Protein AF-Q224D8-F1 (afdb_monomer_lite)

Foldseek 3Di:
DCLCALVNLLVVLVVLLVQQPDQEDADACAQNNNPPNSVVSNVVSVVNNVNHPYDHDHDHHD

Organism: Tetrahymena thermophila (strain SB210) (NCBI:txid312017)

Structure (mmCIF, N/CA/C/O backbone):
data_AF-Q224D8-F1
#
_entry.id   AF-Q224D8-F1
#
loop_
_atom_site.group_PDB
_atom_site.id
_atom_site.type_symbol
_atom_site.label_atom_id
_atom_site.label_alt_id
_atom_site.label_comp_id
_atom_site.label_asym_id
_atom_site.label_entity_id
_atom_site.label_seq_id
_atom_site.pdbx_PDB_ins_code
_atom_site.Cartn_x
_atom_site.Cartn_y
_atom_site.Cartn_z
_atom_site.occupancy
_atom_site.B_iso_or_equiv
_atom_site.auth_seq_id
_atom_site.auth_comp_id
_atom_site.auth_asym_id
_atom_site.auth_atom_id
_atom_site.pdbx_PDB_model_num
ATOM 1 N N . GLY A 1 1 ? 3.078 9.142 -10.629 1.00 61.56 1 GLY A N 1
ATOM 2 C CA . GLY A 1 1 ? 3.917 8.208 -9.870 1.00 61.56 1 GLY A CA 1
ATOM 3 C C . GLY A 1 1 ? 4.996 8.903 -9.081 1.00 61.56 1 GLY A C 1
ATOM 4 O O . GLY A 1 1 ? 5.626 9.802 -9.619 1.00 61.56 1 GLY A O 1
ATOM 5 N N . ASN A 1 2 ? 5.203 8.486 -7.830 1.00 81.50 2 ASN A N 1
ATOM 6 C CA . ASN A 1 2 ? 6.290 8.955 -6.959 1.00 81.50 2 ASN A CA 1
ATOM 7 C C . ASN A 1 2 ? 7.427 7.924 -6.831 1.00 81.50 2 ASN A C 1
ATOM 9 O O . ASN A 1 2 ? 8.235 8.030 -5.916 1.00 81.50 2 ASN A O 1
ATOM 13 N N . GLU A 1 3 ? 7.450 6.897 -7.690 1.00 86.56 3 GLU A N 1
ATOM 14 C CA . GLU A 1 3 ? 8.460 5.824 -7.676 1.00 86.56 3 GLU A CA 1
ATOM 15 C C . GLU A 1 3 ? 8.646 5.152 -6.301 1.00 86.56 3 GLU A C 1
ATOM 17 O O . GLU A 1 3 ? 9.749 4.768 -5.923 1.00 86.56 3 GLU A O 1
ATOM 22 N N . ILE A 1 4 ? 7.556 4.976 -5.543 1.00 95.62 4 ILE A N 1
ATOM 23 C CA . ILE A 1 4 ? 7.584 4.335 -4.214 1.00 95.62 4 ILE A CA 1
ATOM 24 C C . ILE A 1 4 ? 8.265 2.958 -4.282 1.00 95.62 4 ILE A C 1
ATOM 26 O O . ILE A 1 4 ? 9.003 2.576 -3.370 1.00 95.62 4 ILE A O 1
ATOM 30 N N . GLY A 1 5 ? 8.019 2.210 -5.359 1.00 96.38 5 GLY A N 1
ATOM 31 C CA . GLY A 1 5 ? 8.600 0.893 -5.562 1.00 96.38 5 GLY A CA 1
ATOM 32 C C . GLY A 1 5 ? 8.081 -0.151 -4.568 1.00 96.38 5 GLY A C 1
ATOM 33 O O . GLY A 1 5 ? 7.302 0.133 -3.653 1.00 96.38 5 GLY A O 1
ATOM 34 N N . ALA A 1 6 ? 8.525 -1.396 -4.741 1.00 97.12 6 ALA A N 1
ATOM 35 C CA . ALA A 1 6 ? 8.118 -2.500 -3.870 1.00 97.12 6 ALA A CA 1
ATOM 36 C C . ALA A 1 6 ? 8.523 -2.271 -2.400 1.00 97.12 6 ALA A C 1
ATOM 38 O O . ALA A 1 6 ? 7.729 -2.519 -1.491 1.00 97.12 6 ALA A O 1
ATOM 39 N N . GLU A 1 7 ? 9.728 -1.743 -2.153 1.00 97.25 7 GLU A N 1
ATOM 40 C CA . GLU A 1 7 ? 10.214 -1.517 -0.787 1.00 97.25 7 GLU A CA 1
ATOM 41 C C . GLU A 1 7 ? 9.477 -0.359 -0.101 1.00 97.25 7 GLU A C 1
ATOM 43 O O . GLU A 1 7 ? 9.155 -0.451 1.084 1.00 97.25 7 GLU A O 1
ATOM 48 N N . GLY A 1 8 ? 9.130 0.710 -0.824 1.00 97.19 8 GLY A N 1
ATOM 49 C CA . GLY A 1 8 ? 8.303 1.775 -0.262 1.00 97.19 8 GLY A CA 1
ATOM 50 C C . GLY A 1 8 ? 6.892 1.282 0.077 1.00 97.19 8 GLY A C 1
ATOM 51 O O . GLY A 1 8 ? 6.383 1.577 1.158 1.00 97.19 8 GLY A O 1
ATOM 52 N N . ALA A 1 9 ? 6.288 0.442 -0.771 1.00 98.00 9 ALA A N 1
ATOM 53 C CA . ALA A 1 9 ? 4.988 -0.1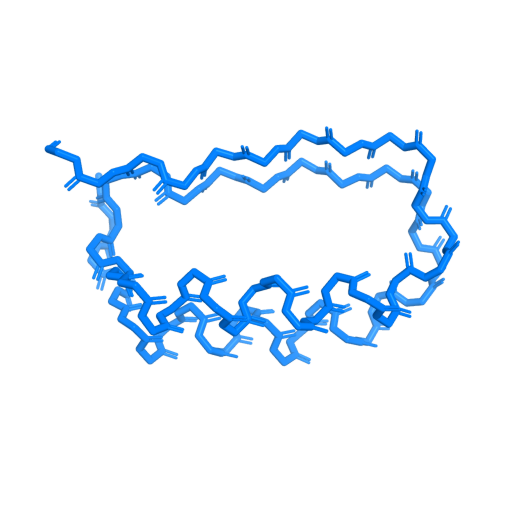68 -0.487 1.00 98.00 9 ALA A CA 1
ATOM 54 C C . ALA A 1 9 ? 5.030 -1.075 0.751 1.00 98.00 9 ALA A C 1
ATOM 56 O O . ALA A 1 9 ? 4.102 -1.065 1.557 1.00 98.00 9 ALA A O 1
ATOM 57 N N . LYS A 1 10 ? 6.138 -1.788 0.973 1.00 98.12 10 LYS A N 1
ATOM 58 C CA . LYS A 1 10 ? 6.372 -2.542 2.211 1.00 98.12 10 LYS A CA 1
ATOM 59 C C . LYS A 1 10 ? 6.443 -1.637 3.448 1.00 98.12 10 LYS A C 1
ATOM 61 O O . LYS A 1 10 ? 5.884 -1.988 4.484 1.00 98.12 10 LYS A O 1
ATOM 66 N N . HIS A 1 11 ? 7.060 -0.458 3.360 1.00 98.00 11 HIS A N 1
ATOM 67 C CA . HIS A 1 11 ? 7.061 0.512 4.466 1.00 98.00 11 HIS A CA 1
ATOM 68 C C . HIS A 1 11 ? 5.667 1.081 4.757 1.00 98.00 11 HIS A C 1
ATOM 70 O O . HIS A 1 11 ? 5.293 1.246 5.923 1.00 98.00 11 HIS A O 1
ATOM 76 N N . ILE A 1 12 ? 4.877 1.326 3.710 1.00 97.38 12 ILE A N 1
ATOM 77 C CA . ILE A 1 12 ? 3.469 1.712 3.845 1.00 97.38 12 ILE A CA 1
ATOM 78 C C . ILE A 1 12 ? 2.689 0.591 4.536 1.00 97.38 12 ILE A C 1
ATOM 80 O O . ILE A 1 12 ? 2.015 0.856 5.528 1.00 97.38 12 ILE A O 1
ATOM 84 N N . ALA A 1 13 ? 2.848 -0.660 4.093 1.00 97.62 13 ALA A N 1
ATOM 85 C CA . ALA A 1 13 ? 2.208 -1.824 4.700 1.00 97.62 13 ALA A CA 1
ATOM 86 C C . ALA A 1 13 ? 2.516 -1.931 6.201 1.00 97.62 13 ALA A C 1
ATOM 88 O O . ALA A 1 13 ? 1.597 -1.993 7.009 1.00 97.62 13 ALA A O 1
ATOM 89 N N . MET A 1 14 ? 3.792 -1.843 6.597 1.00 97.00 14 MET A N 1
ATOM 90 C CA . MET A 1 14 ? 4.195 -1.863 8.014 1.00 97.00 14 MET A CA 1
ATOM 91 C C . MET A 1 14 ? 3.558 -0.736 8.840 1.00 97.00 14 MET A C 1
ATOM 93 O O . MET A 1 14 ? 3.323 -0.895 10.039 1.00 97.00 14 MET A O 1
ATOM 97 N N . SER A 1 15 ? 3.288 0.412 8.218 1.00 95.88 15 SER A N 1
ATOM 98 C CA . SER A 1 15 ? 2.609 1.532 8.874 1.00 95.88 15 SER A CA 1
ATOM 99 C C . SER A 1 15 ? 1.109 1.267 9.027 1.00 95.88 15 SER A C 1
ATOM 101 O O . SER A 1 15 ? 0.561 1.539 10.095 1.00 95.88 15 SER A O 1
ATOM 103 N N . LEU A 1 16 ? 0.466 0.674 8.013 1.00 96.25 16 LEU A N 1
ATOM 104 C CA . LEU A 1 16 ? -0.950 0.289 8.054 1.00 96.25 16 LEU A CA 1
ATOM 105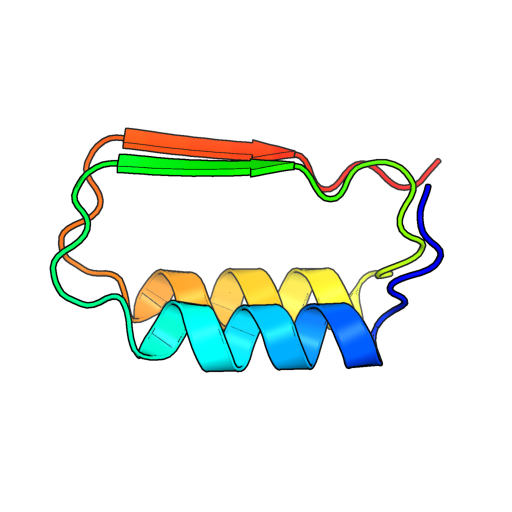 C C . LEU A 1 16 ? -1.248 -0.706 9.180 1.00 96.25 16 LEU A C 1
ATOM 107 O O . LEU A 1 16 ? -2.269 -0.568 9.845 1.00 96.25 16 LEU A O 1
ATOM 111 N N . GLU A 1 17 ? -0.335 -1.636 9.485 1.00 94.56 17 GLU A N 1
ATOM 112 C CA . GLU A 1 17 ? -0.524 -2.600 10.586 1.00 94.56 17 GLU A CA 1
ATOM 113 C C . GLU A 1 17 ? -0.735 -1.936 11.959 1.00 94.56 17 GLU A C 1
ATOM 115 O O . GLU A 1 17 ? -1.327 -2.530 12.862 1.00 94.56 17 GLU A O 1
ATOM 120 N N . LYS A 1 18 ? -0.251 -0.699 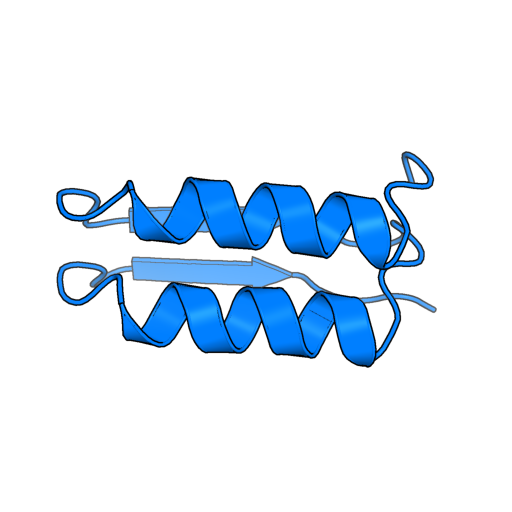12.131 1.00 92.81 18 LYS A N 1
ATOM 121 C CA . LYS A 1 18 ? -0.406 0.081 13.369 1.00 92.81 18 LYS A CA 1
ATOM 122 C C . LYS A 1 18 ? -1.736 0.833 13.425 1.00 92.81 18 LYS A C 1
ATOM 124 O O . LYS A 1 18 ? -2.136 1.300 14.492 1.00 92.81 18 LYS A O 1
ATOM 129 N N . CYS A 1 19 ? -2.443 0.947 12.305 1.00 90.94 19 CYS A N 1
ATOM 130 C CA . CYS A 1 19 ? -3.727 1.624 12.199 1.00 90.94 19 CYS A CA 1
ATOM 131 C C . CYS A 1 19 ? -4.874 0.679 12.593 1.00 90.94 19 CYS A C 1
ATOM 133 O O . CYS A 1 19 ? -5.706 0.312 11.771 1.00 90.94 19 CYS A O 1
ATOM 135 N N . GLN A 1 20 ? -4.939 0.280 13.865 1.00 89.69 20 GLN A N 1
ATOM 136 C CA . GLN A 1 20 ? -5.970 -0.658 14.340 1.00 89.69 20 GLN A CA 1
ATOM 137 C C . GLN A 1 20 ? -7.345 -0.008 14.543 1.00 89.69 20 GLN A C 1
ATOM 139 O O . GLN A 1 20 ? -8.355 -0.699 14.526 1.00 89.69 20 GLN A O 1
ATOM 144 N N . ASN A 1 21 ? -7.405 1.317 14.704 1.00 93.06 21 ASN A N 1
ATOM 145 C CA . ASN A 1 21 ? -8.640 2.037 15.045 1.00 93.06 21 ASN A CA 1
ATOM 146 C C . ASN A 1 21 ? -9.280 2.773 13.857 1.00 93.06 21 ASN A C 1
ATOM 148 O O . ASN A 1 21 ? -10.224 3.536 14.056 1.00 93.06 21 ASN A O 1
ATOM 152 N N . ILE A 1 22 ? -8.760 2.602 12.637 1.00 94.75 22 ILE A N 1
ATOM 153 C CA . ILE A 1 22 ? -9.347 3.252 11.461 1.00 94.75 22 ILE A CA 1
ATOM 154 C C . ILE A 1 22 ? -10.553 2.455 10.966 1.00 94.75 22 ILE A C 1
ATOM 156 O O . ILE A 1 22 ? -10.514 1.230 10.883 1.00 94.75 22 ILE A O 1
ATOM 160 N N . THR A 1 23 ? -11.621 3.170 10.624 1.00 97.25 23 THR A N 1
ATOM 161 C CA . THR A 1 23 ? -12.851 2.591 10.063 1.00 97.25 23 THR A CA 1
ATOM 162 C C . THR A 1 23 ? -12.982 2.835 8.565 1.00 97.25 23 THR A C 1
ATOM 164 O O . THR A 1 23 ? -13.684 2.104 7.873 1.00 97.25 23 THR A O 1
ATOM 167 N N . SER A 1 24 ? -12.272 3.835 8.042 1.00 97.62 24 SER A N 1
ATOM 168 C CA . SER A 1 24 ? -12.226 4.151 6.620 1.00 97.62 24 SER A CA 1
ATOM 169 C C . SER A 1 24 ? -10.782 4.309 6.169 1.00 97.62 24 SER A C 1
ATOM 171 O O . SER A 1 24 ? -10.002 5.009 6.819 1.00 97.62 24 SER A O 1
ATOM 173 N N . LEU A 1 25 ? -10.438 3.665 5.058 1.00 97.44 25 LEU A N 1
ATOM 174 C CA . LEU A 1 25 ? -9.136 3.772 4.418 1.00 97.44 25 LEU A CA 1
ATOM 175 C C . LEU A 1 25 ? -9.313 4.110 2.940 1.00 97.44 25 LEU A C 1
ATOM 177 O O . LEU A 1 25 ? -10.007 3.409 2.207 1.00 97.44 25 LEU A O 1
ATOM 181 N N . ASN A 1 26 ? -8.632 5.167 2.507 1.00 97.75 26 ASN A N 1
ATOM 182 C CA . ASN A 1 26 ? -8.434 5.487 1.102 1.00 97.75 26 ASN A CA 1
ATOM 183 C C . ASN A 1 26 ? -6.931 5.476 0.815 1.00 97.75 26 ASN A C 1
ATOM 185 O O . ASN A 1 26 ? -6.201 6.319 1.338 1.00 97.75 26 ASN A O 1
ATOM 189 N N . LEU A 1 27 ? -6.480 4.511 0.019 1.00 96.81 27 LEU A N 1
ATOM 190 C CA . LEU A 1 27 ? -5.081 4.329 -0.338 1.00 96.81 27 LEU A CA 1
ATOM 191 C C . LEU A 1 27 ? -4.940 4.268 -1.860 1.00 96.81 27 LEU A C 1
ATOM 193 O O . LEU A 1 27 ? -5.311 3.277 -2.490 1.00 96.81 27 LEU A O 1
ATOM 197 N N . ASN A 1 28 ? -4.375 5.331 -2.437 1.00 96.75 28 ASN A N 1
ATOM 198 C CA . ASN A 1 28 ? -4.044 5.394 -3.855 1.00 96.75 28 ASN A CA 1
ATOM 199 C C . ASN A 1 28 ? -2.528 5.256 -4.054 1.00 96.75 28 ASN A C 1
ATOM 201 O O . ASN A 1 28 ? -1.763 6.144 -3.675 1.00 96.75 28 ASN A O 1
ATOM 205 N N . LEU A 1 29 ? -2.118 4.137 -4.647 1.00 96.19 29 LEU A N 1
AT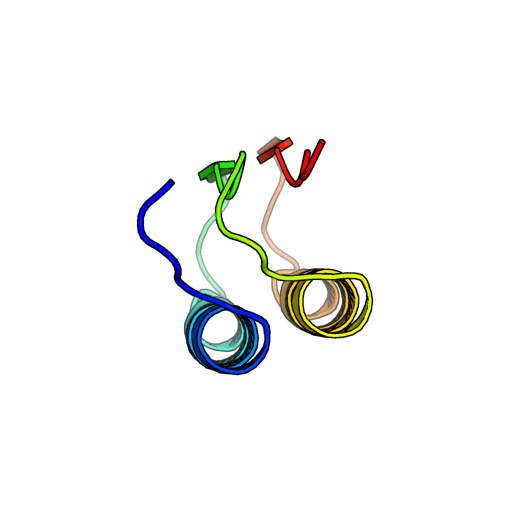OM 206 C CA . LEU A 1 29 ? -0.747 3.827 -5.052 1.00 96.19 29 LEU A CA 1
ATOM 207 C C . LEU A 1 29 ? -0.648 3.593 -6.566 1.00 96.19 29 LEU A C 1
ATOM 209 O O . LEU A 1 29 ? 0.258 2.897 -7.025 1.00 96.19 29 LEU A O 1
ATOM 213 N N . GLU A 1 30 ? -1.561 4.176 -7.338 1.00 95.81 30 GLU A N 1
ATOM 214 C CA . GLU A 1 30 ? -1.521 4.175 -8.799 1.00 95.81 30 GLU A CA 1
ATOM 215 C C . GLU A 1 30 ? -0.198 4.742 -9.326 1.00 95.81 30 GLU A C 1
ATOM 217 O O . GLU A 1 30 ? 0.323 5.732 -8.799 1.00 95.81 30 GLU A O 1
ATOM 222 N N . ASP A 1 31 ? 0.366 4.083 -10.334 1.00 94.69 31 ASP A N 1
ATOM 223 C CA . ASP A 1 31 ? 1.601 4.463 -11.027 1.00 94.69 31 ASP A CA 1
ATOM 224 C C . ASP A 1 31 ? 2.807 4.655 -10.097 1.00 94.69 31 ASP A C 1
ATOM 226 O O . ASP A 1 31 ? 3.638 5.540 -10.296 1.00 94.69 31 ASP A O 1
ATOM 230 N N . ASN A 1 32 ? 2.917 3.865 -9.031 1.00 96.88 32 ASN A N 1
ATOM 231 C CA . ASN A 1 32 ? 4.018 3.963 -8.068 1.00 96.88 32 ASN A CA 1
ATOM 232 C C . ASN A 1 32 ? 5.054 2.838 -8.190 1.00 96.88 32 ASN A C 1
ATOM 234 O O . ASN A 1 32 ? 5.934 2.719 -7.335 1.00 96.88 32 ASN A O 1
ATOM 238 N N . ASN A 1 33 ? 4.974 2.034 -9.252 1.00 95.69 33 ASN A N 1
ATOM 239 C CA . ASN A 1 33 ? 5.859 0.908 -9.545 1.00 95.69 33 ASN A CA 1
ATOM 240 C C . ASN A 1 33 ? 6.006 -0.069 -8.368 1.00 95.69 33 ASN A C 1
ATOM 242 O O . ASN A 1 33 ? 7.068 -0.656 -8.160 1.00 95.69 33 ASN A O 1
ATOM 246 N N . ILE A 1 34 ? 4.946 -0.263 -7.576 1.00 97.06 34 ILE A N 1
ATOM 247 C CA . ILE A 1 34 ? 5.027 -1.109 -6.372 1.00 97.06 34 ILE A CA 1
ATOM 248 C C . ILE A 1 34 ? 5.179 -2.600 -6.714 1.00 97.06 34 ILE A C 1
ATOM 250 O O . ILE A 1 34 ? 5.650 -3.386 -5.891 1.00 97.06 34 ILE A O 1
ATOM 254 N N . GLY A 1 35 ? 4.788 -2.987 -7.934 1.00 95.75 35 GLY A N 1
ATOM 255 C CA . GLY A 1 35 ? 4.831 -4.360 -8.425 1.00 95.75 35 GLY A CA 1
ATOM 256 C C . GLY A 1 35 ? 3.942 -5.328 -7.635 1.00 95.75 35 GLY A C 1
ATOM 257 O O . GLY A 1 35 ? 3.251 -4.962 -6.682 1.00 95.75 35 GLY A O 1
ATOM 258 N N . ALA A 1 36 ? 3.974 -6.602 -8.027 1.00 96.69 36 ALA A N 1
ATOM 259 C CA . ALA A 1 36 ? 3.193 -7.644 -7.359 1.00 96.69 36 ALA A CA 1
ATOM 260 C C . ALA A 1 36 ? 3.600 -7.829 -5.884 1.00 96.69 36 ALA A C 1
ATOM 262 O O . ALA A 1 36 ? 2.738 -8.029 -5.030 1.00 96.69 36 ALA A O 1
ATOM 263 N N . GLU A 1 37 ? 4.894 -7.712 -5.567 1.00 96.81 37 GLU A N 1
ATOM 264 C CA . GLU A 1 37 ? 5.388 -7.892 -4.196 1.00 96.81 37 GLU A CA 1
ATOM 265 C C . GLU A 1 37 ? 4.959 -6.744 -3.270 1.00 96.81 37 GLU A C 1
ATOM 267 O O . GLU A 1 37 ? 4.491 -6.987 -2.157 1.00 96.81 37 GLU A O 1
ATOM 272 N N . GLY A 1 38 ? 5.018 -5.492 -3.739 1.00 97.25 38 GLY A N 1
ATOM 273 C CA . GLY A 1 38 ? 4.511 -4.349 -2.979 1.00 97.25 38 GLY A CA 1
ATOM 274 C C . GLY A 1 38 ? 3.004 -4.444 -2.734 1.00 97.25 38 GLY A C 1
ATOM 275 O O . GLY A 1 38 ? 2.552 -4.262 -1.604 1.00 97.25 38 GLY A O 1
ATOM 276 N N . ALA A 1 39 ? 2.226 -4.815 -3.757 1.00 97.94 39 ALA A N 1
ATOM 277 C CA . ALA A 1 39 ? 0.785 -5.036 -3.622 1.00 97.94 39 ALA A CA 1
ATOM 278 C C . ALA A 1 39 ? 0.456 -6.150 -2.609 1.00 97.94 39 ALA A C 1
ATOM 280 O O . ALA A 1 39 ? -0.446 -5.993 -1.784 1.00 97.94 39 ALA A O 1
ATOM 281 N N . LYS A 1 40 ? 1.224 -7.248 -2.614 1.00 97.88 40 LYS A N 1
ATOM 282 C CA . LYS A 1 40 ? 1.090 -8.349 -1.650 1.00 97.88 40 LYS A CA 1
ATOM 283 C C . LYS A 1 40 ? 1.338 -7.886 -0.212 1.00 97.88 40 LYS A C 1
ATOM 285 O O . LYS A 1 40 ? 0.579 -8.260 0.679 1.00 97.88 40 LYS A O 1
ATOM 290 N N . HIS A 1 41 ? 2.355 -7.056 0.027 1.00 98.25 41 HIS A N 1
ATOM 291 C CA . HIS A 1 41 ? 2.595 -6.480 1.353 1.00 98.25 41 HIS A CA 1
ATOM 292 C C . HIS A 1 41 ? 1.420 -5.626 1.839 1.00 98.25 41 HIS A C 1
ATOM 294 O O . HIS A 1 41 ? 0.983 -5.796 2.978 1.00 98.25 41 HIS A O 1
ATOM 300 N N . ILE A 1 42 ? 0.875 -4.761 0.977 1.00 98.12 42 ILE A N 1
ATOM 301 C CA . ILE A 1 42 ? -0.307 -3.953 1.305 1.00 98.12 42 ILE A CA 1
ATOM 302 C C . ILE A 1 42 ? -1.489 -4.860 1.668 1.00 98.12 42 ILE A C 1
ATOM 304 O O . ILE A 1 42 ? -2.078 -4.678 2.732 1.00 98.12 42 ILE A O 1
ATOM 308 N N . ALA A 1 43 ? -1.782 -5.883 0.858 1.00 96.31 43 ALA A N 1
ATOM 309 C CA . ALA A 1 43 ? -2.876 -6.819 1.123 1.00 96.31 43 ALA A CA 1
ATOM 310 C C . ALA A 1 43 ? -2.733 -7.523 2.486 1.00 96.31 43 ALA A C 1
ATOM 312 O O . ALA A 1 43 ? -3.675 -7.509 3.275 1.00 96.31 43 ALA A O 1
ATOM 313 N N . MET A 1 44 ? -1.543 -8.045 2.809 1.00 96.69 44 MET A N 1
ATOM 314 C CA . MET A 1 44 ? -1.283 -8.690 4.106 1.00 96.69 44 MET A CA 1
ATOM 315 C C . MET A 1 44 ? -1.458 -7.728 5.291 1.00 96.69 44 MET A C 1
ATOM 317 O O . MET A 1 44 ? -1.948 -8.130 6.342 1.00 96.69 44 MET A O 1
ATOM 321 N N . SER A 1 45 ? -1.082 -6.450 5.149 1.00 96.44 45 SER A N 1
ATOM 322 C CA . SER A 1 45 ? -1.295 -5.474 6.230 1.00 96.44 45 SER A CA 1
ATOM 323 C C . SER A 1 45 ? -2.774 -5.177 6.478 1.00 96.44 45 SER A C 1
ATOM 325 O O . SER A 1 45 ? -3.173 -4.997 7.628 1.00 96.44 45 SER A O 1
ATOM 327 N N . LEU A 1 46 ? -3.600 -5.185 5.426 1.00 95.56 46 LEU A N 1
ATOM 328 C CA . LEU A 1 46 ? -5.034 -4.914 5.535 1.00 95.56 46 LEU A CA 1
ATOM 329 C C . LEU A 1 46 ? -5.781 -6.012 6.303 1.00 95.56 46 LEU A C 1
ATOM 331 O O . LEU A 1 46 ? -6.757 -5.699 6.978 1.00 95.56 46 LEU A O 1
ATOM 335 N N . GLU A 1 47 ? -5.290 -7.256 6.302 1.00 93.31 47 GLU A N 1
ATOM 336 C CA . GLU A 1 47 ? -5.835 -8.343 7.139 1.00 93.31 47 GLU A CA 1
ATOM 337 C C . GLU A 1 47 ? -5.777 -8.018 8.644 1.00 93.31 47 GLU A C 1
ATOM 339 O O . GLU A 1 47 ? -6.604 -8.496 9.424 1.00 93.31 47 GLU A O 1
ATOM 344 N N . LYS A 1 48 ? -4.821 -7.179 9.069 1.00 91.94 48 LYS A N 1
ATOM 345 C CA . LYS A 1 48 ? -4.674 -6.743 10.467 1.00 91.94 48 LYS A CA 1
ATOM 346 C C . LYS A 1 48 ? -5.581 -5.559 10.819 1.00 91.94 48 LYS A C 1
ATOM 348 O O . LYS A 1 48 ? -5.826 -5.308 11.999 1.00 91.94 48 LYS A O 1
ATOM 353 N N . CYS A 1 49 ? -6.107 -4.842 9.829 1.00 92.56 49 CYS A N 1
ATOM 354 C CA . CYS A 1 49 ? -6.977 -3.684 10.022 1.00 92.56 49 CYS A CA 1
ATOM 355 C C . CYS A 1 49 ? -8.453 -4.106 10.159 1.00 92.56 49 CYS A C 1
ATOM 357 O O . CYS A 1 49 ? -9.293 -3.774 9.325 1.00 92.56 49 CYS A O 1
ATOM 359 N N . GLN A 1 50 ? -8.781 -4.827 11.236 1.00 91.12 50 GLN A N 1
ATOM 360 C CA . GLN A 1 50 ? -10.090 -5.478 11.430 1.00 91.12 50 GLN A CA 1
ATOM 361 C C . GLN A 1 50 ? -11.291 -4.523 11.551 1.00 91.12 50 GLN A C 1
ATOM 363 O O . GLN A 1 50 ? -12.429 -4.950 11.385 1.00 91.12 50 GLN A O 1
ATOM 368 N N . ASN A 1 51 ? -11.054 -3.240 11.840 1.00 94.69 51 ASN A N 1
ATOM 369 C CA . ASN A 1 51 ? -12.113 -2.249 12.045 1.00 94.69 51 ASN A CA 1
ATOM 370 C C . ASN A 1 51 ? -12.506 -1.485 10.767 1.00 94.69 51 ASN A C 1
ATOM 372 O O . ASN A 1 51 ? -13.432 -0.673 10.818 1.00 94.69 51 ASN A O 1
ATOM 376 N N . ILE A 1 52 ? -11.837 -1.726 9.630 1.00 96.00 52 ILE A N 1
ATOM 377 C CA . ILE A 1 52 ? -12.158 -1.056 8.364 1.00 96.00 52 ILE A CA 1
ATOM 378 C C . ILE A 1 52 ? -13.517 -1.542 7.849 1.00 96.00 52 ILE A C 1
ATOM 380 O O . ILE A 1 52 ? -13.704 -2.717 7.548 1.00 96.00 52 ILE A O 1
ATOM 384 N N . THR A 1 53 ? -14.453 -0.610 7.687 1.00 96.69 53 THR A N 1
ATOM 385 C CA . THR A 1 53 ? -15.777 -0.837 7.088 1.00 96.69 53 THR A CA 1
ATOM 386 C C . THR A 1 53 ? -15.932 -0.158 5.727 1.00 96.69 53 THR A C 1
ATOM 388 O O . THR A 1 53 ? -16.838 -0.498 4.970 1.00 96.69 53 THR A O 1
ATOM 391 N N . SER A 1 54 ? -15.036 0.774 5.391 1.00 97.94 54 SER A N 1
ATOM 392 C CA . SER A 1 54 ? -14.966 1.440 4.089 1.00 97.94 54 SER A CA 1
ATOM 393 C C . SER A 1 54 ? -13.537 1.394 3.553 1.00 97.94 54 SER A C 1
ATOM 395 O O . SER A 1 54 ? -12.630 1.972 4.150 1.00 97.94 54 SER A O 1
ATOM 397 N N . LEU A 1 55 ? -13.338 0.740 2.409 1.00 96.88 55 LEU A N 1
ATOM 398 C CA . LEU A 1 55 ? -12.032 0.601 1.766 1.00 96.88 55 LEU A CA 1
ATOM 399 C C . LEU A 1 55 ? -12.094 1.093 0.319 1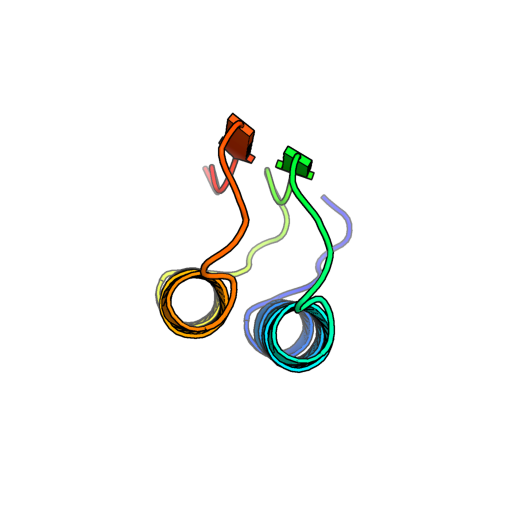.00 96.88 55 LEU A C 1
ATOM 401 O O . LEU A 1 55 ? -12.831 0.542 -0.495 1.00 96.88 55 LEU A O 1
ATOM 405 N N . ASN A 1 56 ? -11.275 2.094 0.000 1.00 98.00 56 ASN A N 1
ATOM 406 C CA . ASN A 1 56 ? -10.913 2.446 -1.367 1.00 98.00 56 ASN A CA 1
ATOM 407 C C . ASN A 1 56 ? -9.420 2.159 -1.567 1.00 98.00 56 ASN A C 1
ATOM 409 O O . ASN A 1 56 ? -8.577 2.721 -0.864 1.00 98.00 56 ASN A O 1
ATOM 413 N N . LEU A 1 57 ? -9.107 1.260 -2.496 1.00 97.00 57 LEU A N 1
ATOM 414 C CA . LEU A 1 57 ? -7.755 0.784 -2.755 1.00 97.00 57 LEU A CA 1
ATOM 415 C C . LEU A 1 57 ? -7.484 0.821 -4.260 1.00 97.00 57 LEU A C 1
ATOM 417 O O . LEU A 1 57 ? -8.068 0.041 -5.010 1.00 97.00 57 LEU A O 1
ATOM 421 N N . ASN A 1 58 ? -6.578 1.702 -4.687 1.00 96.88 58 ASN A N 1
ATOM 422 C CA . ASN A 1 58 ? -6.111 1.769 -6.071 1.00 96.88 58 ASN A CA 1
ATOM 423 C C . ASN A 1 58 ? -4.633 1.370 -6.138 1.00 96.88 58 ASN A C 1
ATOM 425 O O . ASN A 1 58 ? -3.778 2.057 -5.581 1.00 96.88 58 ASN A O 1
ATOM 429 N N . LEU A 1 59 ? -4.349 0.247 -6.801 1.00 95.38 59 LEU A N 1
ATOM 430 C CA . LEU A 1 59 ? -3.003 -0.312 -6.965 1.00 95.38 59 LEU A CA 1
ATOM 431 C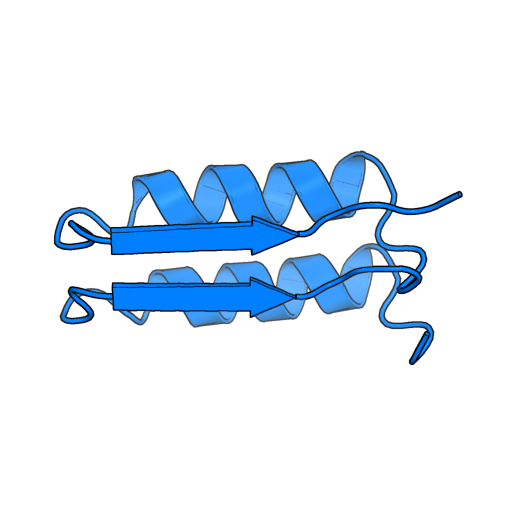 C . LEU A 1 59 ? -2.599 -0.459 -8.442 1.00 95.38 59 LEU A C 1
ATOM 433 O O . LEU A 1 59 ? -1.687 -1.232 -8.723 1.00 95.38 59 LEU A O 1
ATOM 437 N N . TRP A 1 60 ? -3.264 0.221 -9.380 1.00 94.38 60 TRP A N 1
ATOM 438 C CA . TRP A 1 60 ? -2.948 0.152 -10.815 1.00 94.38 60 TRP A CA 1
ATOM 439 C C . TRP A 1 60 ? -1.468 0.512 -11.092 1.00 94.38 60 TRP A C 1
ATOM 441 O O . TRP A 1 60 ? -0.947 1.436 -10.478 1.00 94.38 60 TRP A O 1
ATOM 451 N N . GLN A 1 61 ? -0.770 -0.212 -11.986 1.00 86.56 61 GLN A N 1
ATOM 452 C CA . GLN A 1 61 ? 0.662 0.019 -12.300 1.00 86.56 61 GLN A CA 1
ATOM 453 C C . GLN A 1 61 ? 1.026 -0.012 -13.807 1.00 86.56 61 GLN A C 1
ATOM 455 O O . GLN A 1 61 ? 2.181 -0.302 -14.120 1.00 86.56 61 GLN A O 1
ATOM 460 N N . PHE A 1 62 ? 0.075 0.172 -14.734 1.00 73.38 62 PHE A N 1
ATOM 461 C CA . PHE A 1 62 ? 0.388 0.178 -16.178 1.00 73.38 62 PHE A CA 1
ATOM 462 C C . PHE A 1 62 ? 0.987 1.491 -16.663 1.00 73.38 62 PHE A C 1
ATOM 464 O O . PHE A 1 62 ? 0.465 2.543 -16.250 1.00 73.38 62 PHE A O 1
#

Secondary structure (DSSP, 8-state):
----HHHHHHHHHHHHTT-TT-SEEEEE-TTS--HHHHHHHHHHHHTT-TT--EEEEE----

Sequence (62 aa):
GNEIGAEGAKHIAMSLEKCQNITSLNLNLEDNNIGAEGAKHIAMSLEKCQNITSLNLNLWQF

InterPro domains:
  IPR001611 Leucine-rich repeat [PF13516] (26-43)
  IPR032675 Leucine-rich repeat domain superfamily [G3DSA:3.80.10.10] (1-61)

Radius of gyration: 11.05 Å; chains: 1; bounding box: 26×18×31 Å

pLDDT: mean 94.57, std 5.93, range [61.56, 98.25]